Protein AF-A0A382ZE59-F1 (afdb_monomer_lite)

Foldseek 3Di:
DDPVVVVVPDDQWDADPVRDIHGDDDAALVCLVVQLVVLVPDDPVVCVPDPDNSNDSVVSNCCRVPDDD

pLDDT: mean 90.89, std 8.15, range [57.75, 97.88]

Structure (mmCIF, N/CA/C/O backbone):
data_AF-A0A382ZE59-F1
#
_entry.id   AF-A0A382ZE59-F1
#
loop_
_atom_site.group_PDB
_atom_site.id
_atom_site.type_symbol
_atom_site.label_atom_id
_atom_site.label_alt_id
_atom_site.label_comp_id
_atom_site.label_asym_id
_atom_site.label_entity_id
_atom_site.label_seq_id
_atom_site.pdbx_PDB_ins_code
_atom_site.Cartn_x
_atom_site.Cartn_y
_atom_site.Cartn_z
_atom_site.occupancy
_atom_site.B_iso_or_equiv
_atom_site.auth_seq_id
_atom_site.auth_comp_id
_atom_site.auth_asym_id
_atom_site.auth_atom_id
_atom_site.pdbx_PDB_model_num
ATOM 1 N N . MET A 1 1 ? 8.575 -3.516 25.465 1.00 57.75 1 MET A N 1
ATOM 2 C CA . MET A 1 1 ? 9.022 -2.362 24.655 1.00 57.75 1 MET A CA 1
ATOM 3 C C . MET A 1 1 ? 7.788 -1.856 23.919 1.00 57.75 1 MET A C 1
ATOM 5 O O . MET A 1 1 ? 7.090 -2.700 23.374 1.00 57.75 1 MET A O 1
ATOM 9 N N . SER A 1 2 ? 7.431 -0.570 24.009 1.00 81.38 2 SER A N 1
ATOM 10 C CA . SER A 1 2 ? 6.236 -0.046 23.316 1.00 81.38 2 SER A CA 1
ATOM 11 C C . SER A 1 2 ? 6.510 0.051 21.811 1.00 81.38 2 SER A C 1
ATOM 13 O O . SER A 1 2 ? 7.607 0.460 21.435 1.00 81.38 2 SER A O 1
ATOM 15 N N . PHE A 1 3 ? 5.546 -0.318 20.964 1.00 72.69 3 PHE A N 1
ATOM 16 C CA . PHE A 1 3 ? 5.657 -0.238 19.500 1.00 72.69 3 PHE A CA 1
ATOM 17 C C . PHE A 1 3 ? 5.9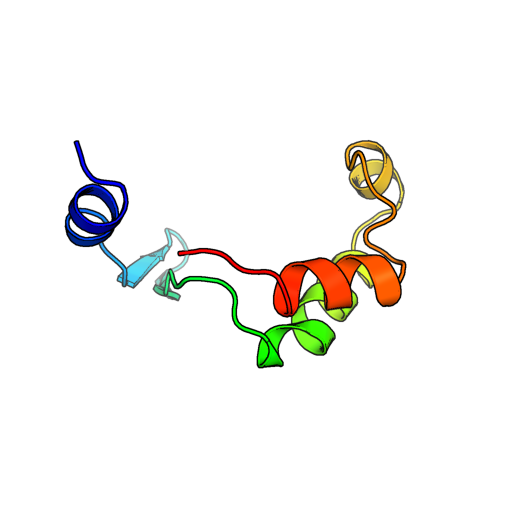83 1.189 19.031 1.00 72.69 3 PHE A C 1
ATOM 19 O O . PHE A 1 3 ? 6.906 1.389 18.244 1.00 72.69 3 PHE A O 1
ATOM 26 N N . GLU A 1 4 ? 5.353 2.198 19.637 1.00 77.62 4 GLU A N 1
ATOM 27 C CA . GLU A 1 4 ? 5.656 3.607 19.361 1.00 77.62 4 GLU A CA 1
ATOM 28 C C . GLU A 1 4 ? 7.105 4.008 19.674 1.00 77.62 4 GLU A C 1
ATOM 30 O O . GLU A 1 4 ? 7.656 4.911 19.047 1.00 77.62 4 GLU A O 1
ATOM 35 N N . LEU A 1 5 ? 7.734 3.357 20.657 1.00 77.81 5 LEU A N 1
ATOM 36 C CA . LEU A 1 5 ? 9.137 3.600 20.996 1.00 77.81 5 LEU A CA 1
ATOM 37 C C . LEU A 1 5 ? 10.061 3.027 19.919 1.00 77.81 5 LEU A C 1
ATOM 39 O O .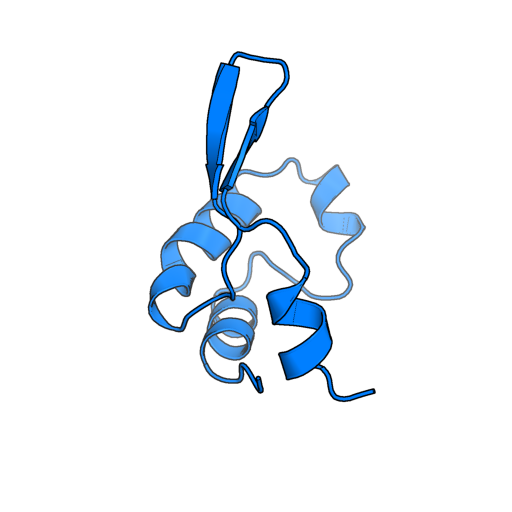 LEU A 1 5 ? 11.010 3.701 19.533 1.00 77.81 5 LEU A O 1
ATOM 43 N N . ALA A 1 6 ? 9.737 1.848 19.382 1.00 77.31 6 ALA A N 1
ATOM 44 C CA . ALA A 1 6 ? 10.483 1.251 18.276 1.00 77.31 6 ALA A CA 1
ATOM 45 C C . ALA A 1 6 ? 10.375 2.094 16.991 1.00 77.31 6 ALA A C 1
ATOM 47 O O . ALA A 1 6 ? 11.366 2.295 16.297 1.00 77.31 6 ALA A O 1
ATOM 48 N N . LEU A 1 7 ? 9.202 2.674 16.706 1.00 76.69 7 LEU A N 1
ATOM 49 C CA . LEU A 1 7 ? 9.008 3.551 15.542 1.00 76.69 7 LEU A CA 1
ATOM 50 C C . LEU A 1 7 ? 9.842 4.845 15.587 1.00 76.69 7 LEU A C 1
ATOM 52 O O . LEU A 1 7 ? 10.059 5.463 14.544 1.00 76.69 7 LEU A O 1
ATOM 56 N N . LYS A 1 8 ? 10.299 5.284 16.767 1.00 79.56 8 LYS A N 1
ATOM 57 C CA . LYS A 1 8 ? 11.165 6.470 16.902 1.00 79.56 8 LYS A CA 1
ATOM 58 C C . LYS A 1 8 ? 12.614 6.204 16.509 1.00 79.56 8 LYS A C 1
ATOM 60 O O . LYS A 1 8 ? 13.320 7.155 16.195 1.00 79.56 8 LYS A O 1
ATOM 65 N N . GLU A 1 9 ? 13.044 4.947 16.540 1.00 83.00 9 GLU A N 1
ATOM 66 C CA . GLU A 1 9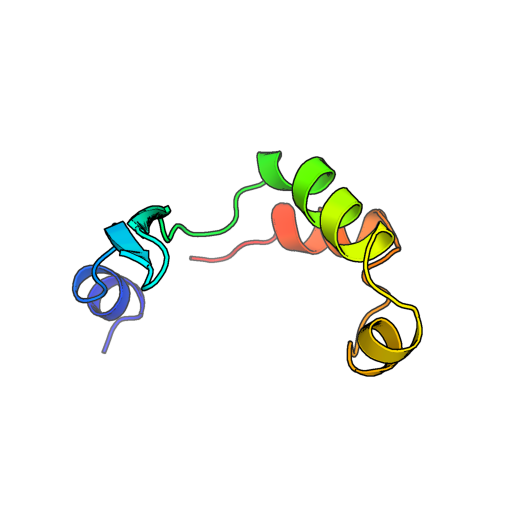 ? 14.419 4.549 16.225 1.00 83.00 9 GLU A CA 1
ATOM 67 C C . GLU A 1 9 ? 14.619 4.272 14.728 1.00 83.00 9 GLU A C 1
ATOM 69 O O . GLU A 1 9 ? 15.753 4.196 14.262 1.00 83.00 9 GLU A O 1
ATOM 74 N N . ILE A 1 10 ? 13.530 4.150 13.961 1.00 82.00 10 ILE A N 1
ATOM 75 C CA . ILE A 1 10 ? 13.581 3.935 12.515 1.00 82.00 10 ILE A CA 1
ATOM 76 C C . ILE A 1 10 ? 13.847 5.268 11.816 1.00 82.00 10 ILE A C 1
ATOM 78 O O . ILE A 1 10 ? 13.078 6.225 11.950 1.00 82.00 10 ILE A O 1
ATOM 82 N N . GLU A 1 11 ? 14.917 5.314 11.027 1.00 86.31 11 GLU A N 1
ATOM 83 C CA . GLU A 1 11 ? 15.204 6.437 10.145 1.00 86.31 11 GLU A CA 1
ATOM 84 C C . GLU A 1 11 ? 14.134 6.508 9.046 1.00 86.31 11 GLU A C 1
ATOM 86 O O . GLU A 1 11 ? 13.970 5.598 8.234 1.00 86.31 11 GLU A O 1
ATOM 91 N N . LYS A 1 12 ? 13.340 7.580 9.069 1.00 87.50 12 LYS A N 1
ATOM 92 C CA . LYS A 1 12 ? 12.151 7.724 8.216 1.00 87.50 12 LYS A CA 1
ATOM 93 C C . LYS A 1 12 ? 12.471 8.219 6.814 1.00 87.50 12 LYS A C 1
ATOM 95 O O . LYS A 1 12 ? 11.590 8.185 5.966 1.00 87.50 12 LYS A O 1
ATOM 100 N N . SER A 1 13 ? 13.693 8.676 6.577 1.00 93.19 13 SER A N 1
ATOM 101 C CA . SER A 1 13 ? 14.125 9.199 5.287 1.00 93.19 13 SER A CA 1
ATOM 102 C C . SER A 1 13 ? 15.500 8.651 4.967 1.00 93.19 13 SER A C 1
ATOM 104 O O . SER A 1 13 ? 16.396 8.745 5.795 1.00 93.19 13 SER A O 1
ATOM 106 N N . PHE A 1 14 ? 15.673 8.095 3.776 1.00 92.94 14 PHE A N 1
ATOM 107 C CA . PHE A 1 14 ? 16.960 7.574 3.331 1.00 92.94 14 PHE A CA 1
ATOM 108 C C . PHE A 1 14 ? 17.082 7.706 1.816 1.00 92.94 14 PHE A C 1
ATOM 110 O O . PHE A 1 14 ? 16.088 7.876 1.110 1.00 92.94 14 PHE A O 1
ATOM 117 N N . THR A 1 15 ? 18.306 7.625 1.312 1.00 95.44 15 THR A N 1
ATOM 118 C CA . THR A 1 15 ? 18.579 7.612 -0.125 1.00 95.44 15 THR A CA 1
ATOM 119 C C . THR A 1 15 ? 18.796 6.169 -0.561 1.00 95.44 15 THR A C 1
ATOM 121 O O . THR A 1 15 ? 19.631 5.470 0.017 1.00 95.44 15 THR A O 1
ATOM 124 N N . ALA A 1 16 ? 18.025 5.711 -1.544 1.00 93.06 16 ALA A N 1
ATOM 125 C CA . ALA A 1 16 ? 18.227 4.409 -2.166 1.00 93.06 16 ALA A CA 1
ATOM 126 C C . ALA A 1 16 ? 19.555 4.369 -2.949 1.00 93.06 16 ALA A C 1
ATOM 128 O O . ALA A 1 16 ? 20.196 5.393 -3.195 1.00 93.06 16 ALA A O 1
ATOM 129 N N . ASP A 1 17 ? 19.996 3.173 -3.327 1.00 94.56 17 ASP A N 1
ATOM 130 C CA . ASP A 1 17 ? 21.243 2.943 -4.066 1.00 94.56 17 ASP A CA 1
ATOM 131 C C . ASP A 1 17 ? 21.259 3.586 -5.464 1.00 94.56 17 ASP A C 1
ATOM 133 O O . ASP A 1 17 ? 22.326 3.911 -5.987 1.00 94.56 17 ASP A O 1
ATOM 137 N N . ASP A 1 18 ? 20.082 3.829 -6.037 1.00 95.56 18 ASP A N 1
ATOM 138 C CA . ASP A 1 18 ? 19.871 4.569 -7.283 1.00 95.56 18 ASP A CA 1
ATOM 139 C C . ASP A 1 18 ? 19.837 6.103 -7.111 1.00 95.56 18 ASP A C 1
ATOM 141 O O . ASP A 1 18 ? 19.699 6.837 -8.093 1.00 95.56 18 ASP A O 1
ATOM 145 N N . GLY A 1 19 ? 20.008 6.603 -5.883 1.00 94.88 19 GLY A N 1
ATOM 146 C CA . GLY A 1 19 ? 20.023 8.028 -5.558 1.00 94.88 19 GLY A CA 1
ATOM 147 C C . GLY A 1 19 ? 18.646 8.643 -5.292 1.00 94.88 19 GLY A C 1
ATOM 148 O O . GLY A 1 19 ? 18.572 9.852 -5.063 1.00 94.88 19 GLY A O 1
ATOM 149 N N . ILE A 1 20 ? 17.560 7.862 -5.309 1.00 95.88 20 ILE A N 1
ATOM 150 C CA . ILE A 1 20 ? 16.211 8.367 -5.025 1.00 95.88 20 ILE A CA 1
ATOM 151 C C . ILE A 1 20 ? 16.036 8.595 -3.518 1.00 95.88 20 ILE A C 1
ATOM 153 O O . ILE A 1 20 ? 16.301 7.713 -2.701 1.00 95.88 20 ILE A O 1
ATOM 157 N N . GLU A 1 21 ? 15.551 9.780 -3.137 1.00 95.38 21 GLU A N 1
ATOM 158 C CA . GLU A 1 21 ? 15.123 10.045 -1.762 1.00 95.38 21 GLU A CA 1
ATOM 159 C C . GLU A 1 21 ? 13.798 9.335 -1.465 1.00 95.38 21 GLU A C 1
ATOM 161 O O . GLU A 1 21 ? 12.778 9.566 -2.116 1.00 95.38 21 GLU A O 1
ATOM 166 N N . MET A 1 22 ? 13.820 8.484 -0.444 1.00 94.00 22 MET A N 1
ATOM 167 C CA . MET A 1 22 ? 12.699 7.663 -0.008 1.00 94.00 22 MET A CA 1
ATOM 168 C C . MET A 1 22 ? 12.244 8.092 1.383 1.00 94.00 22 MET A C 1
ATOM 170 O O . MET A 1 22 ? 13.055 8.466 2.232 1.00 94.00 22 MET A O 1
ATOM 174 N N . GLN A 1 23 ? 10.935 7.999 1.629 1.00 92.50 23 GLN A N 1
ATOM 175 C CA . GLN A 1 23 ? 10.340 8.242 2.941 1.00 92.50 23 GLN A CA 1
ATOM 176 C C . GLN A 1 23 ? 9.518 7.039 3.400 1.00 92.50 23 GLN A C 1
ATOM 178 O O . GLN A 1 23 ? 8.714 6.492 2.646 1.00 92.50 23 GLN A O 1
ATOM 183 N N . ILE A 1 24 ? 9.697 6.661 4.663 1.00 88.94 24 ILE A N 1
ATOM 184 C CA . ILE A 1 24 ? 8.934 5.632 5.362 1.00 88.94 24 ILE A CA 1
ATOM 185 C C . ILE A 1 24 ? 7.965 6.329 6.309 1.00 88.94 24 ILE A C 1
ATOM 187 O O . ILE A 1 24 ? 8.361 7.070 7.212 1.00 88.94 24 ILE A O 1
ATOM 191 N N . ARG A 1 25 ? 6.677 6.043 6.137 1.00 88.81 25 ARG A N 1
ATOM 192 C CA . ARG A 1 25 ? 5.615 6.489 7.037 1.00 88.81 25 ARG A CA 1
ATOM 193 C C . ARG A 1 25 ? 4.561 5.396 7.217 1.00 88.81 25 ARG A C 1
ATOM 195 O O . ARG A 1 25 ? 4.458 4.522 6.354 1.00 88.81 25 ARG A O 1
ATOM 202 N N . PRO A 1 26 ? 3.772 5.444 8.303 1.00 86.75 26 PRO A N 1
ATOM 203 C CA . PRO A 1 26 ? 2.565 4.640 8.406 1.00 86.75 26 PRO A CA 1
ATOM 204 C C . PRO A 1 26 ? 1.630 4.877 7.216 1.00 86.75 26 PRO A C 1
ATOM 206 O O . PRO A 1 26 ? 1.602 5.965 6.629 1.00 86.75 26 PRO A O 1
ATOM 209 N N . LEU A 1 27 ? 0.871 3.839 6.878 1.00 89.31 27 LEU A N 1
ATOM 210 C CA . LEU A 1 27 ? -0.245 3.939 5.948 1.00 89.31 27 LEU A CA 1
ATOM 211 C C . LEU A 1 27 ? -1.319 4.859 6.556 1.00 89.31 27 LEU A C 1
ATOM 213 O O . LEU A 1 27 ? -1.468 4.925 7.776 1.00 89.31 27 LEU A O 1
ATOM 217 N N . GLU A 1 28 ? -2.059 5.573 5.715 1.00 91.88 28 GLU A N 1
ATOM 218 C CA . GLU A 1 28 ? -3.143 6.464 6.128 1.00 91.88 28 GLU A CA 1
ATOM 219 C C . GLU A 1 28 ? -4.403 6.207 5.288 1.00 91.88 28 GLU A C 1
ATOM 221 O O . GLU A 1 28 ? -4.342 5.658 4.184 1.00 91.88 28 GLU A O 1
ATOM 226 N N . ALA A 1 29 ? -5.564 6.653 5.779 1.00 92.31 29 ALA A N 1
ATOM 227 C CA . ALA A 1 29 ? -6.849 6.464 5.098 1.00 92.31 29 ALA A CA 1
ATOM 228 C C . ALA A 1 29 ? -6.858 7.004 3.651 1.00 92.31 29 ALA A C 1
ATOM 230 O O . ALA A 1 29 ? -7.504 6.441 2.770 1.00 92.31 29 ALA A O 1
ATOM 231 N N . GLY A 1 30 ? -6.105 8.078 3.384 1.00 94.00 30 GLY A N 1
ATOM 232 C CA . GLY A 1 30 ? -6.003 8.691 2.056 1.00 94.00 30 GLY A CA 1
ATOM 233 C C . GLY A 1 30 ? -5.229 7.869 1.016 1.00 94.00 30 GLY A C 1
ATOM 234 O O . GLY A 1 30 ? -5.291 8.191 -0.172 1.00 94.00 30 GLY A O 1
ATOM 235 N N . ASP A 1 31 ? -4.525 6.812 1.426 1.00 95.31 31 ASP A N 1
ATOM 236 C CA . ASP A 1 31 ? -3.63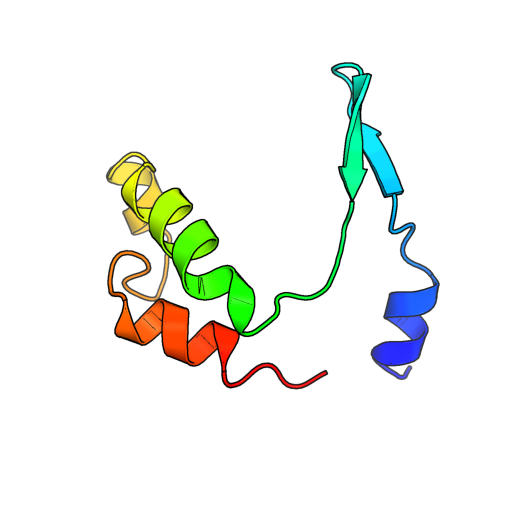3 6.046 0.547 1.00 95.31 31 ASP A CA 1
ATOM 237 C C . ASP A 1 31 ? -4.346 4.995 -0.311 1.00 95.31 31 ASP A C 1
ATOM 239 O O . ASP A 1 31 ? -3.743 4.451 -1.240 1.00 95.31 31 ASP A O 1
ATOM 243 N N . GLU A 1 32 ? -5.632 4.732 -0.051 1.00 95.69 32 GLU A N 1
ATOM 244 C CA . GLU A 1 32 ? -6.414 3.651 -0.669 1.00 95.69 32 GLU A CA 1
ATOM 245 C C . GLU A 1 32 ? -6.231 3.590 -2.194 1.00 95.69 32 GLU A C 1
ATOM 247 O O . GLU A 1 32 ? -5.907 2.545 -2.764 1.00 95.69 32 GLU A O 1
ATOM 252 N N . LYS A 1 33 ? -6.393 4.732 -2.873 1.00 96.50 33 LYS A N 1
ATOM 253 C CA . LYS A 1 33 ? -6.334 4.802 -4.338 1.00 96.50 33 LYS A CA 1
ATOM 254 C C . LYS A 1 33 ? -4.939 4.483 -4.878 1.00 96.50 33 LYS A C 1
ATOM 256 O O . LYS A 1 33 ? -4.827 3.805 -5.902 1.00 96.50 33 LYS A O 1
ATOM 261 N N . ALA A 1 34 ? -3.895 4.986 -4.223 1.00 96.88 34 ALA A N 1
ATOM 262 C CA . ALA A 1 34 ? -2.515 4.753 -4.633 1.00 96.88 34 ALA A CA 1
ATOM 263 C C . ALA A 1 34 ? -2.130 3.285 -4.411 1.00 96.88 34 ALA A C 1
ATOM 265 O O . ALA A 1 34 ? -1.596 2.643 -5.317 1.00 96.88 34 ALA A O 1
ATOM 266 N N . LEU A 1 35 ? -2.493 2.732 -3.251 1.00 96.25 35 LEU A N 1
ATOM 267 C CA . LEU A 1 35 ? -2.199 1.354 -2.879 1.00 96.25 35 LEU A CA 1
ATOM 268 C C . LEU A 1 35 ? -2.943 0.341 -3.765 1.00 96.25 35 LEU A C 1
ATOM 270 O O . LEU A 1 35 ? -2.339 -0.602 -4.276 1.00 96.25 35 LEU A O 1
ATOM 274 N N . LEU A 1 36 ? -4.232 0.565 -4.038 1.00 97.81 36 LEU A N 1
ATOM 275 C CA . LEU A 1 36 ? -4.997 -0.266 -4.971 1.00 97.81 36 LEU A CA 1
ATOM 276 C C . LEU A 1 36 ? -4.432 -0.183 -6.395 1.00 97.81 36 LEU A C 1
ATOM 278 O O . LEU A 1 36 ? -4.374 -1.188 -7.106 1.00 97.81 36 LEU A O 1
ATOM 282 N N . GLY A 1 37 ? -4.022 1.016 -6.823 1.00 97.88 37 GLY A N 1
ATOM 283 C CA . GLY A 1 37 ? -3.381 1.233 -8.118 1.00 97.88 37 GLY A CA 1
ATOM 284 C C . GLY A 1 37 ? -2.082 0.441 -8.257 1.00 97.88 37 GLY A C 1
ATOM 285 O O . GLY A 1 37 ? -1.875 -0.206 -9.280 1.00 97.88 37 GLY A O 1
ATOM 286 N N . PHE A 1 38 ? -1.248 0.433 -7.217 1.00 96.94 38 PHE A N 1
ATOM 287 C CA . PHE A 1 38 ? -0.037 -0.382 -7.163 1.00 96.94 38 PHE A CA 1
ATOM 288 C C . PHE A 1 38 ? -0.352 -1.870 -7.371 1.00 96.94 38 PHE A C 1
ATOM 290 O O . PHE A 1 38 ? 0.139 -2.464 -8.329 1.00 96.94 38 PHE A O 1
ATOM 297 N N . PHE A 1 39 ? -1.251 -2.452 -6.568 1.00 97.19 39 PHE A N 1
ATOM 298 C CA . PHE A 1 39 ? -1.577 -3.879 -6.671 1.00 97.19 39 PHE A CA 1
ATOM 299 C C . PHE A 1 39 ? -2.209 -4.273 -8.009 1.00 97.19 39 PHE A C 1
ATOM 301 O O . PHE A 1 39 ? -1.958 -5.366 -8.509 1.00 97.19 39 PHE A O 1
ATOM 308 N N . LYS A 1 40 ? -3.005 -3.396 -8.629 1.00 96.75 40 LYS A N 1
ATOM 309 C CA . LYS A 1 40 ? -3.577 -3.656 -9.961 1.00 96.75 40 LYS A CA 1
ATOM 310 C C . LYS A 1 40 ? -2.539 -3.664 -11.083 1.00 96.75 40 LYS A C 1
ATOM 312 O O . LYS A 1 40 ? -2.808 -4.259 -12.123 1.00 96.75 40 LYS A O 1
ATOM 317 N N . ASN A 1 41 ? -1.393 -3.018 -10.882 1.00 97.56 41 ASN A N 1
ATOM 318 C CA . ASN A 1 41 ? -0.308 -2.964 -11.858 1.00 97.56 41 ASN A CA 1
ATOM 319 C C . ASN A 1 41 ? 0.734 -4.078 -11.671 1.00 97.56 41 ASN A C 1
ATOM 321 O O . ASN A 1 41 ? 1.611 -4.221 -12.522 1.00 97.56 41 ASN A O 1
ATOM 325 N N . LEU A 1 42 ? 0.648 -4.872 -10.597 1.00 96.12 42 LEU A N 1
ATOM 326 C CA . LEU A 1 42 ? 1.559 -5.995 -10.392 1.00 96.12 42 LEU A CA 1
ATOM 327 C C . LEU A 1 42 ? 1.249 -7.163 -11.344 1.00 96.12 42 LEU A C 1
ATOM 329 O O . LEU A 1 42 ? 0.080 -7.439 -11.646 1.00 96.12 42 LEU A O 1
ATOM 333 N N . PRO A 1 43 ? 2.275 -7.910 -11.784 1.00 96.56 43 PRO A N 1
ATOM 334 C CA . PRO A 1 43 ? 2.086 -9.153 -12.518 1.00 96.56 43 PRO A CA 1
ATOM 335 C C . PRO A 1 43 ? 1.249 -10.173 -11.733 1.00 96.56 43 PRO A C 1
ATOM 337 O O . PRO A 1 43 ? 1.428 -10.371 -10.533 1.00 96.56 43 PRO A O 1
ATOM 340 N N . G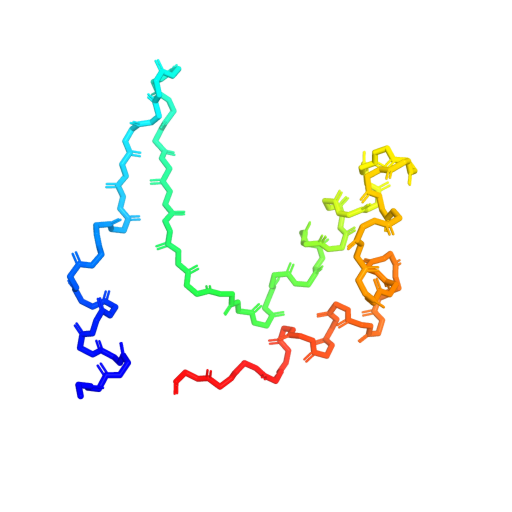LN A 1 44 ? 0.377 -10.906 -12.433 1.00 93.12 44 GLN A N 1
ATOM 341 C CA . GLN A 1 44 ? -0.481 -11.936 -11.826 1.00 93.12 44 GLN A CA 1
ATOM 342 C C . GLN A 1 44 ? 0.261 -12.966 -10.950 1.00 93.12 44 GLN A C 1
ATOM 344 O O . GLN A 1 44 ? -0.265 -13.287 -9.886 1.00 93.12 44 GLN A O 1
ATOM 349 N N . PRO A 1 45 ? 1.456 -13.477 -11.319 1.00 95.88 45 PRO A N 1
ATOM 350 C CA . PRO A 1 45 ? 2.186 -14.416 -10.465 1.00 95.88 45 PRO A CA 1
ATOM 351 C C . PRO A 1 45 ? 2.541 -13.847 -9.087 1.00 95.88 45 PRO A C 1
ATOM 353 O O . PRO A 1 45 ? 2.538 -14.583 -8.107 1.00 95.88 45 PRO A O 1
ATOM 356 N N . GLU A 1 46 ? 2.803 -12.542 -8.990 1.00 94.12 46 GLU A N 1
ATOM 357 C CA . GLU A 1 46 ? 3.138 -11.889 -7.721 1.00 94.12 46 GLU A CA 1
ATOM 358 C C . GLU A 1 46 ? 1.912 -11.773 -6.811 1.00 94.12 46 GLU A C 1
ATOM 360 O O . GLU A 1 46 ? 2.007 -11.930 -5.594 1.00 94.12 46 GLU A O 1
ATOM 365 N N . LEU A 1 47 ? 0.729 -11.593 -7.405 1.00 95.25 47 LEU A N 1
ATOM 366 C CA . LEU A 1 47 ? -0.533 -11.512 -6.670 1.00 95.25 47 LEU A CA 1
ATOM 367 C C . LEU A 1 47 ? -0.899 -12.825 -5.962 1.00 95.25 47 LEU A C 1
ATOM 369 O O . LEU A 1 47 ? -1.620 -12.798 -4.966 1.00 95.25 47 LEU A O 1
ATOM 373 N N . MET A 1 48 ? -0.385 -13.964 -6.434 1.00 92.75 48 MET A N 1
ATOM 374 C CA . MET A 1 48 ? -0.663 -15.284 -5.853 1.00 92.75 48 MET A CA 1
ATOM 375 C C . MET A 1 48 ? -0.068 -15.464 -4.449 1.00 92.75 48 MET A C 1
ATOM 377 O O . MET A 1 48 ? -0.511 -16.345 -3.714 1.00 92.75 48 MET A O 1
ATOM 381 N N . PHE A 1 49 ? 0.913 -14.641 -4.063 1.00 93.88 49 PHE A N 1
ATOM 382 C CA . PHE A 1 49 ? 1.552 -14.710 -2.744 1.00 93.88 49 PHE A CA 1
ATOM 383 C C . PHE A 1 49 ? 0.792 -13.943 -1.656 1.00 93.88 49 PHE A C 1
ATOM 385 O O . PHE A 1 49 ? 1.089 -14.096 -0.469 1.00 93.88 49 PHE A O 1
ATOM 392 N N . PHE A 1 50 ? -0.205 -13.137 -2.025 1.00 94.19 50 PHE A N 1
ATOM 393 C CA . PHE A 1 50 ? -1.006 -12.402 -1.055 1.00 94.19 50 PHE A CA 1
ATOM 394 C C . PHE A 1 50 ? -2.137 -13.277 -0.517 1.00 94.19 50 PHE A C 1
ATOM 396 O O . PHE A 1 50 ? -2.942 -13.830 -1.261 1.00 94.19 50 PHE A O 1
ATOM 403 N N . LYS A 1 51 ? -2.241 -13.351 0.814 1.00 94.88 51 LYS A N 1
ATOM 404 C CA . LYS A 1 51 ? -3.325 -14.070 1.504 1.00 94.88 51 LYS A CA 1
ATOM 405 C C . LYS A 1 51 ? -4.712 -13.503 1.177 1.00 94.88 51 LYS A C 1
ATOM 407 O O . LYS A 1 51 ? -5.696 -14.239 1.163 1.00 94.88 51 LYS A O 1
ATOM 412 N N . HIS A 1 52 ? -4.789 -12.192 0.965 1.00 95.25 52 HIS A N 1
ATOM 413 C CA . HIS A 1 52 ? -6.017 -11.476 0.643 1.00 95.25 52 HIS A CA 1
ATOM 414 C C . HIS A 1 52 ? -6.013 -11.047 -0.821 1.00 95.25 52 HIS A C 1
ATOM 416 O O . HIS A 1 52 ? -4.960 -10.841 -1.422 1.00 95.25 52 HIS A O 1
ATOM 422 N N . ARG A 1 53 ? -7.205 -10.857 -1.391 1.00 95.00 53 ARG A N 1
ATOM 423 C CA . ARG A 1 53 ? -7.357 -10.357 -2.757 1.00 95.00 53 ARG A CA 1
ATOM 424 C C . ARG A 1 53 ? -7.075 -8.853 -2.801 1.00 95.00 53 ARG A C 1
ATOM 426 O O . ARG A 1 53 ? -7.990 -8.046 -2.793 1.00 95.00 53 ARG A O 1
ATOM 433 N N . VAL A 1 54 ? -5.801 -8.482 -2.881 1.00 96.25 54 VAL A N 1
ATOM 434 C CA . VAL A 1 54 ? -5.322 -7.082 -2.855 1.00 96.25 54 VAL A CA 1
ATOM 435 C C . VAL A 1 54 ? -5.745 -6.225 -4.058 1.00 96.25 54 VAL A C 1
ATOM 437 O O . VAL A 1 54 ? -5.551 -5.016 -4.068 1.00 96.2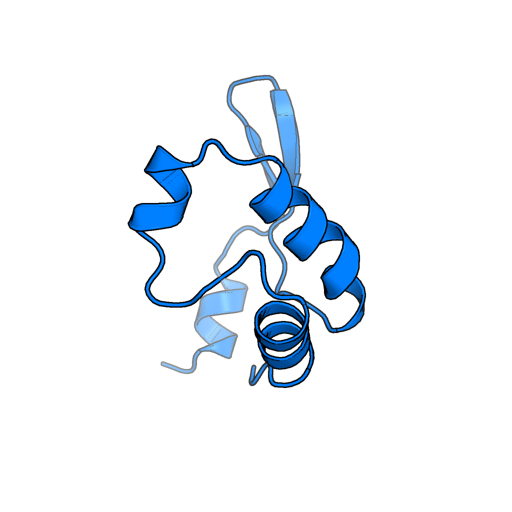5 54 VAL A O 1
ATOM 440 N N . THR A 1 55 ? -6.344 -6.835 -5.082 1.00 96.19 55 THR A N 1
ATOM 441 C CA . THR A 1 55 ? -6.952 -6.121 -6.218 1.00 96.19 55 THR A CA 1
ATOM 442 C C . THR A 1 55 ? -8.413 -5.729 -5.981 1.00 96.19 55 THR A C 1
ATOM 444 O O . THR A 1 55 ? -8.991 -5.017 -6.808 1.00 96.19 55 THR A O 1
ATOM 447 N N . ASP A 1 56 ? -9.004 -6.182 -4.874 1.00 97.12 56 ASP A N 1
ATOM 448 C CA . ASP A 1 56 ? -10.332 -5.796 -4.409 1.00 97.12 56 ASP A CA 1
ATOM 449 C C . ASP A 1 56 ? -10.257 -4.474 -3.633 1.00 97.12 56 ASP A C 1
ATOM 451 O O . ASP A 1 56 ? -9.468 -4.331 -2.697 1.00 97.12 56 ASP A O 1
ATOM 455 N N . SER A 1 57 ? -11.082 -3.499 -4.020 1.00 96.62 57 SER A N 1
ATOM 456 C CA . SER A 1 57 ? -11.133 -2.198 -3.352 1.00 96.62 57 SER A CA 1
ATOM 457 C C . SER A 1 57 ? -11.585 -2.301 -1.899 1.00 96.62 57 SER A C 1
ATOM 459 O O . SER A 1 57 ? -11.095 -1.538 -1.076 1.00 96.62 57 SER A O 1
ATOM 461 N N . GLU A 1 58 ? -12.472 -3.240 -1.556 1.00 97.00 58 GLU A N 1
ATOM 462 C CA . GLU A 1 58 ? -12.969 -3.365 -0.180 1.00 97.00 58 GLU A CA 1
ATOM 463 C C . GLU A 1 58 ? -11.869 -3.824 0.780 1.00 97.00 58 GLU A C 1
ATOM 465 O O . GLU A 1 58 ? -11.783 -3.335 1.905 1.00 97.00 58 GLU A O 1
ATOM 470 N N . VAL A 1 59 ? -10.977 -4.706 0.315 1.00 96.25 59 VAL A N 1
ATOM 471 C CA . VAL A 1 59 ? -9.816 -5.169 1.090 1.00 96.25 59 VAL A CA 1
ATOM 472 C C . VAL A 1 59 ? -8.872 -4.005 1.384 1.00 96.25 59 VAL A C 1
ATOM 474 O O . VAL A 1 59 ? -8.481 -3.809 2.532 1.00 96.25 59 VAL A O 1
ATOM 477 N N . ILE A 1 60 ? -8.523 -3.221 0.359 1.00 96.62 60 ILE A N 1
ATOM 478 C CA . ILE A 1 60 ? -7.587 -2.099 0.505 1.00 96.62 60 ILE A CA 1
ATOM 479 C C . ILE A 1 60 ? -8.188 -0.985 1.361 1.00 96.62 60 ILE A C 1
ATOM 481 O O . ILE A 1 60 ? -7.519 -0.480 2.261 1.00 96.62 60 ILE A O 1
ATOM 485 N N . LYS A 1 61 ? -9.463 -0.654 1.144 1.00 95.69 61 LYS A N 1
ATOM 486 C CA . LYS A 1 61 ? -10.186 0.318 1.962 1.00 95.69 61 LYS A CA 1
ATOM 487 C C . LYS A 1 61 ? -10.194 -0.086 3.435 1.00 95.69 61 LYS A C 1
ATOM 489 O O . LYS A 1 61 ? -9.836 0.716 4.291 1.00 95.69 61 LYS A O 1
ATOM 494 N N . ALA A 1 62 ? -10.525 -1.344 3.732 1.00 94.44 62 ALA A N 1
ATOM 495 C CA . ALA A 1 62 ? -10.543 -1.841 5.103 1.00 94.44 62 ALA A CA 1
ATOM 496 C C . ALA A 1 62 ? -9.164 -1.752 5.776 1.00 94.44 62 ALA A C 1
ATOM 498 O O . ALA A 1 62 ? -9.095 -1.433 6.961 1.00 94.44 62 ALA A O 1
ATOM 499 N N . TRP A 1 63 ? -8.071 -2.001 5.048 1.00 93.69 63 TRP A N 1
ATOM 500 C CA . TRP A 1 63 ? -6.717 -1.824 5.584 1.00 93.69 63 TRP A CA 1
ATOM 501 C C . TRP A 1 63 ? -6.403 -0.364 5.894 1.00 93.69 63 TRP A C 1
ATOM 503 O O . TRP A 1 63 ? -5.846 -0.091 6.948 1.00 93.69 63 TRP A O 1
ATOM 513 N N . CYS A 1 64 ? -6.771 0.559 5.005 1.00 93.69 64 CYS A N 1
ATOM 514 C CA . CYS A 1 64 ? -6.533 1.991 5.176 1.00 93.69 64 CYS A CA 1
ATOM 515 C C . CYS A 1 64 ? -7.392 2.622 6.291 1.00 93.69 64 CYS A C 1
ATOM 517 O O . CYS A 1 64 ? -6.943 3.559 6.945 1.00 93.69 64 CYS A O 1
ATOM 519 N N . GLU A 1 65 ? -8.613 2.128 6.521 1.00 92.94 65 GLU A N 1
ATOM 520 C CA . GLU A 1 65 ? -9.536 2.670 7.532 1.00 92.94 65 GLU A CA 1
ATOM 521 C C . GLU A 1 65 ? -9.317 2.101 8.942 1.00 92.94 65 GLU A C 1
ATOM 523 O O . GLU A 1 65 ? -9.610 2.785 9.920 1.00 92.94 65 GLU A O 1
ATOM 528 N N . ASN A 1 66 ? -8.801 0.874 9.066 1.00 90.06 66 ASN A N 1
ATOM 529 C CA . ASN A 1 66 ? -8.658 0.177 10.353 1.00 90.06 66 ASN A CA 1
ATOM 530 C C . ASN A 1 66 ? -7.195 0.077 10.808 1.00 90.06 66 ASN A C 1
ATOM 532 O O . ASN A 1 66 ? -6.758 -0.956 11.315 1.00 90.06 66 ASN A O 1
ATOM 536 N N . ILE A 1 67 ? -6.422 1.139 10.587 1.00 83.50 67 ILE A N 1
ATOM 537 C CA . ILE A 1 67 ? -5.028 1.208 11.029 1.00 83.50 67 ILE A CA 1
ATOM 538 C C . ILE A 1 67 ? -5.012 1.520 12.521 1.00 83.50 67 ILE A C 1
ATOM 540 O O . ILE A 1 67 ? -5.352 2.625 12.940 1.00 83.50 67 ILE A O 1
ATOM 544 N N . GLU A 1 68 ? -4.594 0.543 13.316 1.00 75.69 68 GLU A N 1
ATOM 545 C CA . GLU A 1 68 ? -4.275 0.736 14.727 1.00 75.69 68 GLU A CA 1
ATOM 546 C C . GLU A 1 68 ? -2.767 1.002 14.852 1.00 75.69 68 GLU A C 1
ATOM 548 O O . GLU A 1 68 ? -1.953 0.193 14.396 1.00 75.69 68 GLU A O 1
ATOM 553 N N . LEU A 1 69 ? -2.408 2.163 15.411 1.00 64.62 69 LEU A N 1
ATOM 554 C CA . LEU A 1 69 ? -1.031 2.546 15.748 1.00 64.62 69 LEU A CA 1
ATOM 555 C C . LEU A 1 69 ? -0.664 2.091 17.164 1.00 64.62 69 LEU A C 1
ATOM 557 O O . LEU A 1 69 ? -1.523 2.218 18.067 1.00 64.62 69 LEU A O 1
#

Radius of gyration: 14.76 Å; chains: 1; bounding box: 34×25×37 Å

Secondary structure (DSSP, 8-state):
--HHHHHHHS-SEEE-TTS-EEE-----GGGHHHHHHHHHHS-HHHHTT-SS-TTSHHHHHHHHHS---

Organism: NCBI:txid408172

Sequence (69 aa):
MSFELALKEIEKSFTADDGIEMQIRPLEAGDEKALLGFFKNLPQPELMFFKHRVTDSEVIKAWCENIEL